Protein AF-A0A9N9IAC0-F1 (afdb_monomer_lite)

Sequence (164 aa):
HADNFKKQFDSQNFYVELQENMGIEFQGSIVVEPQENMGVEFQGSIVVKPQENMDVEFQRSIIVEPQESLESEFQGSVSVEFHDSADVEFHDSRDVEFHDSTDVEFHDSTDIEFYDSADVEFHNSTDVEFHDIMGVEFHDSTGVEFDDSTGVEFQDIMNIDPQE

Secondary structure (DSSP, 8-state):
------EEE-SS-EEEEE-SS--EEESSEEEEEESS--B--EESEEEE--SS--B--EES--EE--SEESSEEEES-SEEEESEEEEEEEEEEEEEEESSEEEEEEEEEEEEEEEEEEEEEEEEEEEEEEEEES-EEEES-EEEEEEEESSEEEES-S-EEE--

Foldseek 3Di:
DPDADEDEDDDAEDEDEDDPRYEYEYEHEYEYEYADEYEYEYDYEYEYEYAEAYAYEYDEEYEYEYAEYEDYEYEHYEDYEYAYYEHYEYENYEHYEYQDYENYEYDQYENYEYHHYEHYEYEHYEQYEYNDYEAYEYDNYENYEYPDYDHYYYHNYDDYDYDD

Radius of gyration: 16.89 Å; chains: 1; bounding box: 36×23×58 Å

Organism: NCBI:txid60492

pLDDT: mean 74.55, std 18.38, range [31.97, 97.56]

Structure (mmCIF, N/CA/C/O backbone):
data_AF-A0A9N9IAC0-F1
#
_entry.id   AF-A0A9N9IAC0-F1
#
loop_
_atom_site.group_PDB
_atom_site.id
_atom_site.type_symbol
_atom_site.label_atom_id
_atom_site.label_alt_id
_atom_site.label_comp_id
_atom_site.label_asym_id
_atom_site.label_entity_id
_atom_site.label_seq_id
_atom_site.pdbx_PDB_ins_code
_atom_site.Cartn_x
_atom_site.Cartn_y
_atom_site.Cartn_z
_atom_site.occupancy
_atom_site.B_iso_or_equiv
_atom_site.auth_seq_id
_atom_site.auth_comp_id
_atom_site.auth_asym_id
_atom_site.auth_atom_id
_atom_site.pdbx_PDB_model_num
ATOM 1 N N . HIS A 1 1 ? 1.891 8.374 34.125 1.00 31.97 1 HIS A N 1
ATOM 2 C CA . HIS A 1 1 ? 1.198 7.077 34.197 1.00 31.97 1 HIS A CA 1
ATOM 3 C C . HIS A 1 1 ? 0.189 7.100 33.076 1.00 31.97 1 HIS A C 1
ATOM 5 O O . HIS A 1 1 ? -0.791 7.815 33.213 1.00 31.97 1 HIS A O 1
ATOM 11 N N . ALA A 1 2 ? 0.502 6.465 31.948 1.00 34.91 2 ALA A N 1
ATOM 12 C CA . ALA A 1 2 ? -0.498 6.184 30.931 1.00 34.91 2 ALA A CA 1
ATOM 13 C C . ALA A 1 2 ? -1.148 4.865 31.355 1.00 34.91 2 ALA A C 1
ATOM 15 O O . ALA A 1 2 ? -0.477 3.832 31.411 1.00 34.91 2 ALA A O 1
ATOM 16 N N . ASP A 1 3 ? -2.391 4.942 31.815 1.00 37.09 3 ASP A N 1
ATOM 17 C CA . ASP A 1 3 ? -3.191 3.765 32.118 1.00 37.09 3 ASP A CA 1
ATOM 18 C C . ASP A 1 3 ? -3.687 3.214 30.775 1.00 37.09 3 ASP A C 1
ATOM 20 O O . ASP A 1 3 ? -4.623 3.756 30.198 1.00 37.09 3 ASP A O 1
ATOM 24 N N . ASN A 1 4 ? -3.042 2.163 30.257 1.00 38.84 4 ASN A N 1
ATOM 25 C CA . ASN A 1 4 ? -3.513 1.455 29.063 1.00 38.84 4 ASN A CA 1
ATOM 26 C C . ASN A 1 4 ? -4.856 0.782 29.387 1.00 38.84 4 ASN A C 1
ATOM 28 O O . ASN A 1 4 ? -4.907 -0.302 29.980 1.00 38.84 4 ASN A O 1
ATOM 32 N N . PHE A 1 5 ? -5.959 1.439 29.030 1.00 45.31 5 PHE A N 1
ATOM 33 C CA . PHE A 1 5 ? -7.304 0.894 29.171 1.00 45.31 5 PHE A CA 1
ATOM 34 C C . PHE A 1 5 ? -7.546 -0.163 28.091 1.00 45.31 5 PHE A C 1
ATOM 36 O O . PHE A 1 5 ? -7.953 0.153 26.980 1.00 45.31 5 PHE A O 1
ATOM 43 N N . LYS A 1 6 ? -7.336 -1.437 28.437 1.00 46.12 6 LYS A N 1
ATOM 44 C CA . LYS A 1 6 ? -7.737 -2.570 27.595 1.00 46.12 6 LYS A CA 1
ATOM 45 C C . LYS A 1 6 ? -9.209 -2.898 27.847 1.00 46.12 6 LYS A C 1
ATOM 47 O O . LYS A 1 6 ? -9.588 -3.237 28.972 1.00 46.12 6 LYS A O 1
ATOM 52 N N . LYS A 1 7 ? -10.055 -2.775 26.823 1.00 51.75 7 LYS A N 1
ATOM 53 C CA . LYS A 1 7 ? -11.509 -2.983 26.930 1.00 51.75 7 LYS A CA 1
ATOM 54 C C . LYS A 1 7 ? -11.936 -4.095 25.967 1.00 51.75 7 LYS A C 1
ATOM 56 O O . LYS A 1 7 ? -11.790 -3.950 24.762 1.00 51.75 7 LYS A O 1
ATOM 61 N N . GLN A 1 8 ? -12.428 -5.204 26.523 1.00 48.56 8 GLN A N 1
ATOM 62 C CA . GLN A 1 8 ? -12.869 -6.388 25.779 1.00 48.56 8 GLN A CA 1
ATOM 63 C C . GLN A 1 8 ? -14.386 -6.330 25.557 1.00 48.56 8 GLN A C 1
ATOM 65 O O . GLN A 1 8 ? -15.138 -6.088 26.507 1.00 48.56 8 GLN A O 1
ATOM 70 N N . PHE A 1 9 ? -14.838 -6.553 24.322 1.00 55.41 9 PHE A N 1
ATOM 71 C CA . PHE A 1 9 ? -16.255 -6.494 23.952 1.00 55.41 9 PHE A CA 1
ATOM 72 C C . PHE A 1 9 ? -16.716 -7.796 23.272 1.00 55.41 9 PHE A C 1
ATOM 74 O O . PHE A 1 9 ? -16.067 -8.280 22.356 1.00 55.41 9 PHE A O 1
ATOM 81 N N . ASP A 1 10 ? -17.873 -8.325 23.689 1.00 50.25 10 ASP A N 1
ATOM 82 C CA . ASP A 1 10 ? -18.501 -9.540 23.138 1.00 50.25 10 ASP A CA 1
ATOM 83 C C . ASP A 1 10 ? -19.862 -9.183 22.491 1.00 50.25 10 ASP A C 1
ATOM 85 O O . ASP A 1 10 ? -20.917 -9.393 23.096 1.00 50.25 10 ASP A O 1
ATOM 89 N N . SER A 1 11 ? -19.918 -8.561 21.303 1.00 49.88 11 SER A N 1
ATOM 90 C CA . SER A 1 11 ? -21.183 -8.399 20.533 1.00 49.88 11 SER A CA 1
ATOM 91 C C . SER A 1 11 ? -20.958 -8.061 19.059 1.00 49.88 11 SER A C 1
ATOM 93 O O . SER A 1 11 ? -19.942 -7.500 18.700 1.00 49.88 11 SER A O 1
ATOM 95 N N . GLN A 1 12 ? -21.957 -8.345 18.219 1.00 52.38 12 GLN A N 1
ATOM 96 C CA . GLN A 1 12 ? -21.856 -8.423 16.755 1.00 52.38 12 GLN A CA 1
ATOM 97 C C . GLN A 1 12 ? -21.706 -7.108 15.966 1.00 52.38 12 GLN A C 1
ATOM 99 O O . GLN A 1 12 ? -21.535 -7.224 14.767 1.00 52.38 12 GLN A O 1
ATOM 104 N N . ASN A 1 13 ? -21.777 -5.914 16.564 1.00 51.34 13 ASN A N 1
ATOM 105 C CA . ASN A 1 13 ? -21.426 -4.633 15.922 1.00 51.34 13 ASN A CA 1
ATOM 106 C C . ASN A 1 13 ? -21.274 -3.559 17.009 1.00 51.34 13 ASN A C 1
ATOM 108 O O . ASN A 1 13 ? -22.242 -3.282 17.724 1.00 51.34 13 ASN A O 1
ATOM 112 N N . PHE A 1 14 ? -20.089 -2.964 17.139 1.00 59.47 14 PHE A N 1
ATOM 113 C CA . PHE A 1 14 ? -19.816 -1.866 18.070 1.00 59.47 14 PHE A CA 1
ATOM 114 C C . PHE A 1 14 ? -19.344 -0.617 17.321 1.00 59.47 14 PHE A C 1
ATOM 116 O O . PHE A 1 14 ? -18.621 -0.712 16.334 1.00 59.47 14 PHE A O 1
ATOM 123 N N . TYR A 1 15 ? -19.755 0.542 17.830 1.00 54.28 15 TYR A N 1
ATOM 124 C CA . TYR A 1 15 ? -19.159 1.836 17.518 1.00 54.28 15 TYR A CA 1
ATOM 125 C C . TYR A 1 15 ? -18.422 2.285 18.772 1.00 54.28 15 TYR A C 1
ATOM 127 O O . TYR A 1 15 ? -19.023 2.313 19.854 1.00 54.28 15 TYR A O 1
ATOM 135 N N . VAL A 1 16 ? -17.133 2.582 18.649 1.00 60.56 16 VAL A N 1
ATOM 136 C CA . VAL A 1 16 ? -16.329 3.052 19.777 1.00 60.56 16 VAL A CA 1
ATOM 137 C C . VAL A 1 16 ? -15.587 4.312 19.356 1.00 60.56 16 VAL A C 1
ATOM 139 O O . VAL A 1 16 ? -14.673 4.256 18.542 1.00 60.56 16 VAL A O 1
ATOM 142 N N . GLU A 1 17 ? -15.990 5.441 19.936 1.00 54.59 17 GLU A N 1
ATOM 143 C CA . GLU A 1 17 ? -15.181 6.657 19.949 1.00 54.59 17 GLU A CA 1
ATOM 144 C C . GLU A 1 17 ? -14.117 6.499 21.034 1.00 54.59 17 GLU A C 1
ATOM 146 O O . GLU A 1 17 ? -14.426 6.214 22.200 1.00 54.59 17 GLU A O 1
ATOM 151 N N . LEU A 1 18 ? -12.858 6.648 20.642 1.00 55.38 18 LEU A N 1
ATOM 152 C CA . LEU A 1 18 ? -11.715 6.480 21.523 1.00 55.38 18 LEU A CA 1
ATOM 153 C C . LEU A 1 18 ? -10.967 7.806 21.649 1.00 55.38 18 LEU A C 1
ATOM 155 O O . LEU A 1 18 ? -10.765 8.510 20.663 1.00 55.38 18 LEU A O 1
ATOM 159 N N . GLN A 1 19 ? -10.554 8.126 22.873 1.00 51.41 19 GLN A N 1
ATOM 160 C CA . GLN A 1 19 ? -9.717 9.280 23.189 1.00 51.41 19 GLN A CA 1
ATOM 161 C C . GLN A 1 19 ? -8.464 8.781 23.912 1.00 51.41 19 GLN A C 1
ATOM 163 O O . GLN A 1 19 ? -8.609 8.096 24.923 1.00 51.41 19 GLN A O 1
ATOM 168 N N . GLU A 1 20 ? -7.292 9.131 23.371 1.00 51.53 20 GLU A N 1
ATOM 169 C CA . GLU A 1 20 ? -5.928 8.896 23.880 1.00 51.53 20 GLU A CA 1
ATOM 170 C C . GLU A 1 20 ? -5.553 7.438 24.257 1.00 51.53 20 GLU A C 1
ATOM 172 O O . GLU A 1 20 ? -6.102 6.849 25.187 1.00 51.53 20 GLU A O 1
ATOM 177 N N . ASN A 1 21 ? -4.508 6.888 23.616 1.00 49.56 21 ASN A N 1
ATOM 178 C CA . ASN A 1 21 ? -3.736 5.709 24.066 1.00 49.56 21 ASN A CA 1
ATOM 179 C C . ASN A 1 21 ? -4.568 4.480 24.515 1.00 49.56 21 ASN A C 1
ATOM 181 O O . ASN A 1 21 ? -4.318 3.897 25.577 1.00 49.56 21 ASN A O 1
ATOM 185 N N . MET A 1 22 ? -5.567 4.066 23.728 1.00 49.31 22 MET A N 1
ATOM 186 C CA . MET A 1 22 ? -6.390 2.888 24.036 1.00 49.31 22 MET A CA 1
ATOM 187 C C . MET A 1 22 ? -6.148 1.742 23.057 1.00 49.31 22 MET A C 1
ATOM 189 O O . MET A 1 22 ? -6.447 1.862 21.880 1.00 49.31 22 MET A O 1
ATOM 193 N N . GLY A 1 23 ? -5.705 0.596 23.578 1.00 53.34 23 GLY A N 1
ATOM 194 C CA . GLY A 1 23 ? -5.728 -0.667 22.843 1.00 53.34 23 GLY A CA 1
ATOM 195 C C . GLY A 1 23 ? -7.097 -1.333 22.969 1.00 53.34 23 GLY A C 1
ATOM 196 O O . GLY A 1 23 ? -7.539 -1.666 24.077 1.00 53.34 23 GLY A O 1
ATOM 197 N N . ILE A 1 24 ? -7.778 -1.540 21.846 1.00 58.62 24 ILE A N 1
ATOM 198 C CA . ILE A 1 24 ? -8.962 -2.404 21.781 1.00 58.62 24 ILE A CA 1
ATOM 199 C C . ILE A 1 24 ? -8.501 -3.829 21.491 1.00 58.62 24 ILE A C 1
ATOM 201 O O . ILE A 1 24 ? -7.603 -4.016 20.694 1.00 58.62 24 ILE A O 1
ATOM 205 N N . GLU A 1 25 ? -9.141 -4.823 22.112 1.00 55.78 25 GLU A N 1
ATOM 206 C CA . GLU A 1 25 ? -9.141 -6.201 21.612 1.00 55.78 25 GLU A CA 1
ATOM 207 C C . GLU A 1 25 ? -10.603 -6.616 21.445 1.00 55.78 25 GLU A C 1
ATOM 209 O O . GLU A 1 25 ? -11.405 -6.540 22.385 1.00 55.78 25 GLU A O 1
ATOM 214 N N . PHE A 1 26 ? -10.972 -7.022 20.236 1.00 57.03 26 PHE A N 1
ATOM 215 C CA . PHE A 1 26 ? -12.347 -7.358 19.897 1.00 57.03 26 PHE A CA 1
ATOM 216 C C . PHE A 1 26 ? -12.390 -8.617 19.021 1.00 57.03 26 PHE A C 1
ATOM 218 O O . PHE A 1 26 ? -11.431 -8.934 18.322 1.00 57.03 26 PHE A O 1
ATOM 225 N N . GLN A 1 27 ? -13.508 -9.346 19.064 1.00 54.09 27 GLN A N 1
ATOM 226 C CA . GLN A 1 27 ? -13.795 -10.474 18.176 1.00 54.09 27 GLN A CA 1
ATOM 227 C C . GLN A 1 27 ? -15.170 -10.254 17.535 1.00 54.09 27 GLN A C 1
ATOM 229 O O . GLN A 1 27 ? -16.198 -10.384 18.203 1.00 54.09 27 GLN A O 1
ATOM 234 N N . GLY A 1 28 ? -15.215 -9.916 16.244 1.00 58.06 28 GLY A N 1
ATOM 235 C CA . GLY A 1 28 ? -16.480 -9.677 15.537 1.00 58.06 28 GLY A CA 1
ATOM 236 C C . GLY A 1 28 ? -16.361 -8.702 14.370 1.00 58.06 28 GLY A C 1
ATOM 237 O O . GLY A 1 28 ? -15.393 -8.769 13.621 1.00 58.06 28 GLY A O 1
ATOM 238 N N . SER A 1 29 ? -17.354 -7.819 14.221 1.00 58.94 29 SER A N 1
ATOM 239 C CA . SER A 1 29 ? -17.276 -6.648 13.342 1.00 58.94 29 SER A CA 1
ATOM 240 C C . SER A 1 29 ? -17.411 -5.341 14.126 1.00 58.94 29 SER A C 1
ATOM 242 O O . SER A 1 29 ? -18.279 -5.237 14.993 1.00 58.94 29 SER A O 1
ATOM 244 N N . ILE A 1 30 ? -16.507 -4.384 13.914 1.00 62.75 30 ILE A N 1
ATOM 245 C CA . ILE A 1 30 ? -16.467 -3.099 14.638 1.00 62.75 30 ILE A CA 1
ATOM 246 C C . ILE A 1 30 ? -16.125 -1.966 13.670 1.00 62.75 30 ILE A C 1
ATOM 248 O O . ILE A 1 30 ? -15.405 -2.184 12.697 1.00 62.75 30 ILE A O 1
ATOM 252 N N . VAL A 1 31 ? -16.662 -0.775 13.937 1.00 64.25 31 VAL A N 1
ATOM 253 C CA . VAL A 1 31 ? -16.226 0.476 13.306 1.00 64.25 31 VAL A CA 1
ATOM 254 C C . VAL A 1 31 ? -15.561 1.328 14.381 1.00 64.25 31 VAL A C 1
ATOM 256 O O . VAL A 1 31 ? -16.156 1.553 15.443 1.00 64.25 31 VAL A O 1
ATOM 259 N N . VAL A 1 32 ? -14.330 1.767 14.125 1.00 66.38 32 VAL A N 1
ATOM 260 C CA . VAL A 1 32 ? -13.542 2.572 15.065 1.00 66.38 32 VAL A CA 1
ATOM 261 C C . VAL A 1 32 ? -13.099 3.861 14.379 1.00 66.38 32 VAL A C 1
ATOM 263 O O . VAL A 1 32 ? -12.529 3.825 13.291 1.00 66.38 32 VAL A O 1
ATOM 266 N N . GLU A 1 33 ? -13.358 4.992 15.035 1.00 65.31 33 GLU A N 1
ATOM 267 C CA . GLU A 1 33 ? -12.997 6.343 14.573 1.00 65.31 33 GLU A CA 1
ATOM 268 C C . GLU A 1 33 ? -12.140 7.030 15.651 1.00 65.31 33 GLU A C 1
ATOM 270 O O . GLU A 1 33 ? -12.637 7.829 16.455 1.00 65.31 33 GLU A O 1
ATOM 275 N N . PRO A 1 34 ? -10.861 6.653 15.769 1.00 60.28 34 PRO A N 1
ATOM 276 C CA . PRO A 1 34 ? -9.976 7.230 16.765 1.00 60.28 34 PRO A CA 1
ATOM 277 C C . PRO A 1 34 ? -9.546 8.640 16.352 1.00 60.28 34 PRO A C 1
ATOM 279 O O . PRO A 1 34 ? -9.353 8.936 15.174 1.00 60.28 34 PRO A O 1
ATOM 282 N N . GLN A 1 35 ? -9.434 9.515 17.351 1.00 53.16 35 GLN A N 1
ATOM 283 C CA . GLN A 1 35 ? -9.162 10.942 17.150 1.00 53.16 35 GLN A CA 1
ATOM 284 C C . GLN A 1 35 ? -7.670 11.310 17.258 1.00 53.16 35 GLN A C 1
ATOM 286 O O . GLN A 1 35 ? -7.316 12.408 16.864 1.00 53.16 35 GLN A O 1
ATOM 291 N N . GLU A 1 36 ? -6.821 10.432 17.805 1.00 55.03 36 GLU A N 1
ATOM 292 C CA . GLU A 1 36 ? -5.372 10.641 17.992 1.00 55.03 36 GLU A CA 1
ATOM 293 C C . GLU A 1 36 ? -4.629 9.290 17.937 1.00 55.03 36 GLU A C 1
ATOM 295 O O . GLU A 1 36 ? -5.280 8.237 17.987 1.00 55.03 36 GLU A O 1
ATOM 300 N N . ASN A 1 37 ? -3.286 9.334 17.917 1.00 50.88 37 ASN A N 1
ATOM 301 C CA . ASN A 1 37 ? -2.371 8.187 17.871 1.00 50.88 37 ASN A CA 1
ATOM 302 C C . ASN A 1 37 ? -2.833 6.989 18.705 1.00 50.88 37 ASN A C 1
ATOM 304 O O . ASN A 1 37 ? -2.957 7.056 19.936 1.00 50.88 37 ASN A O 1
ATOM 308 N N . MET A 1 38 ? -3.057 5.865 18.027 1.00 54.50 38 MET A N 1
ATOM 309 C CA . MET A 1 38 ? -3.580 4.658 18.646 1.00 54.50 38 MET A CA 1
ATOM 310 C C . MET A 1 38 ? -2.929 3.408 18.083 1.00 54.50 38 MET A C 1
ATOM 312 O O . MET A 1 38 ? -2.852 3.254 16.879 1.00 54.50 38 MET A O 1
ATOM 316 N N . GLY A 1 39 ? -2.547 2.486 18.962 1.00 54.38 39 GLY A N 1
ATOM 317 C CA . GLY A 1 39 ? -2.315 1.099 18.576 1.00 54.38 39 GLY A CA 1
ATOM 318 C C . GLY A 1 39 ? -3.635 0.339 18.619 1.00 54.38 39 GLY A C 1
ATOM 319 O O . GLY A 1 39 ? -4.223 0.219 19.700 1.00 54.38 39 GLY A O 1
ATOM 320 N N . VAL A 1 40 ? -4.120 -0.167 17.487 1.00 56.59 40 VAL A N 1
ATOM 321 C CA . VAL A 1 40 ? -5.321 -1.017 17.455 1.00 56.59 40 VAL A CA 1
ATOM 322 C C . VAL A 1 40 ? -4.897 -2.434 17.089 1.00 56.59 40 VAL A C 1
ATOM 324 O O . VAL A 1 40 ? -4.390 -2.638 16.002 1.00 56.59 40 VAL A O 1
ATOM 327 N N . GLU A 1 41 ? -5.138 -3.408 17.975 1.00 55.44 41 GLU A N 1
ATOM 328 C CA . GLU A 1 41 ? -4.877 -4.830 17.706 1.00 55.44 41 GLU A CA 1
ATOM 329 C C . GLU A 1 41 ? -6.202 -5.588 17.603 1.00 55.44 41 GLU A C 1
ATOM 331 O O . GLU A 1 41 ? -7.049 -5.536 18.499 1.00 55.44 41 GLU A O 1
ATOM 336 N N . PHE A 1 42 ? -6.431 -6.316 16.512 1.00 56.09 42 PHE A N 1
ATOM 337 C CA . PHE A 1 42 ? -7.742 -6.921 16.294 1.00 56.09 42 PHE A CA 1
ATOM 338 C C . PHE A 1 42 ? -7.718 -8.249 15.531 1.00 56.09 42 PHE A C 1
ATOM 340 O O . PHE A 1 42 ? -6.920 -8.460 14.622 1.00 56.09 42 PHE A O 1
ATOM 347 N N . GLN A 1 43 ? -8.657 -9.137 15.894 1.00 50.78 43 GLN A N 1
ATOM 348 C CA . GLN A 1 43 ? -8.882 -10.435 15.255 1.00 50.78 43 GLN A CA 1
ATOM 349 C C . GLN A 1 43 ? -10.328 -10.536 14.733 1.00 50.78 43 GLN A C 1
ATOM 351 O O . GLN A 1 43 ? -11.246 -10.924 15.464 1.00 50.78 43 GLN A O 1
ATOM 356 N N . GLY A 1 44 ? -10.553 -10.240 13.449 1.00 55.28 44 GLY A N 1
ATOM 357 C CA . GLY A 1 44 ? -11.887 -10.298 12.830 1.00 55.28 44 GLY A CA 1
ATOM 358 C C . GLY A 1 44 ? -12.007 -9.423 11.583 1.00 55.28 44 GLY A C 1
ATOM 359 O O . GLY A 1 44 ? -11.024 -9.261 10.873 1.00 55.28 44 GLY A O 1
ATOM 360 N N . SER A 1 45 ? -13.188 -8.836 11.343 1.00 58.56 45 SER A N 1
ATOM 361 C CA . SER A 1 45 ? -13.359 -7.795 10.313 1.00 58.56 45 SER A CA 1
ATOM 362 C C . SER A 1 45 ? -13.616 -6.419 10.918 1.00 58.56 45 SER A C 1
ATOM 364 O O . SER A 1 45 ? -14.564 -6.271 11.676 1.00 58.56 45 SER A O 1
ATOM 366 N N . ILE A 1 46 ? -12.798 -5.412 10.621 1.00 63.22 46 ILE A N 1
ATOM 367 C CA . I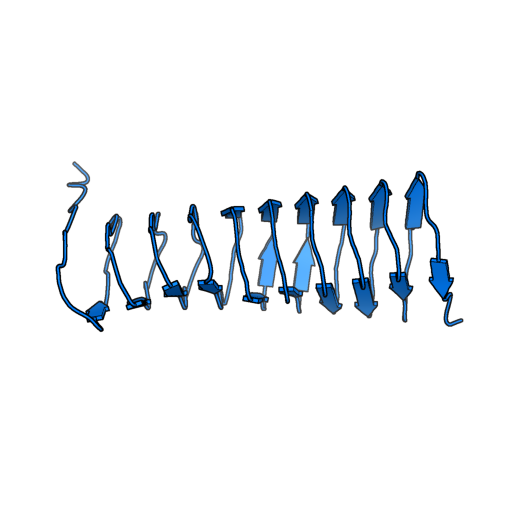LE A 1 46 ? -12.929 -4.054 11.182 1.00 63.22 46 ILE A CA 1
ATOM 368 C C . ILE A 1 46 ? -12.947 -3.015 10.057 1.00 63.22 46 ILE A C 1
ATOM 370 O O . ILE A 1 46 ? -12.373 -3.245 8.995 1.00 63.22 46 ILE A O 1
ATOM 374 N N . VAL A 1 47 ? -13.656 -1.908 10.292 1.00 64.69 47 VAL A N 1
ATOM 375 C CA . VAL A 1 47 ? -13.477 -0.655 9.548 1.00 64.69 47 VAL A CA 1
ATOM 376 C C . VAL A 1 47 ? -12.816 0.349 10.485 1.00 64.69 47 VAL A C 1
ATOM 378 O O . VAL A 1 47 ? -13.375 0.639 11.549 1.00 64.69 47 VAL A O 1
ATOM 381 N N . VAL A 1 48 ? -11.648 0.869 10.121 1.00 68.62 48 VAL A N 1
ATOM 382 C CA . VAL A 1 48 ? -10.932 1.881 10.916 1.00 68.62 48 VAL A CA 1
ATOM 383 C C . VAL A 1 48 ? -10.809 3.156 10.105 1.00 68.62 48 VAL A C 1
ATOM 385 O O . VAL A 1 48 ? -10.354 3.103 8.969 1.00 68.62 48 VAL A O 1
ATOM 388 N N . LYS A 1 49 ? -11.196 4.293 10.690 1.00 67.25 49 LYS A N 1
ATOM 389 C CA . LYS A 1 49 ? -11.047 5.619 10.068 1.00 67.25 49 LYS A CA 1
ATOM 390 C C . LYS A 1 49 ? -10.276 6.563 10.994 1.00 67.25 49 LYS A C 1
ATOM 392 O O . LYS A 1 49 ? -10.898 7.353 11.713 1.00 67.25 49 LYS A O 1
ATOM 397 N N . PRO A 1 50 ? -8.943 6.424 11.075 1.00 63.03 50 PRO A N 1
ATOM 398 C CA . PRO A 1 50 ? -8.095 7.338 11.834 1.00 63.03 50 PRO A CA 1
ATOM 399 C C . PRO A 1 50 ? -8.231 8.775 11.326 1.00 63.03 50 PRO A C 1
ATOM 401 O O . PRO A 1 50 ? -8.293 9.000 10.120 1.00 63.03 50 PRO A O 1
ATOM 404 N N . GLN A 1 51 ? -8.255 9.748 12.240 1.00 58.78 51 GLN A N 1
ATOM 405 C CA . GLN A 1 51 ? -8.104 11.163 11.874 1.00 58.78 51 GLN A CA 1
ATOM 406 C C . GLN A 1 51 ? -6.632 11.615 11.817 1.00 58.78 51 GLN A C 1
ATOM 408 O O . GLN A 1 51 ? -6.346 12.583 11.129 1.00 58.78 51 GLN A O 1
ATOM 413 N N . GLU A 1 52 ? -5.723 10.931 12.522 1.00 61.16 52 GLU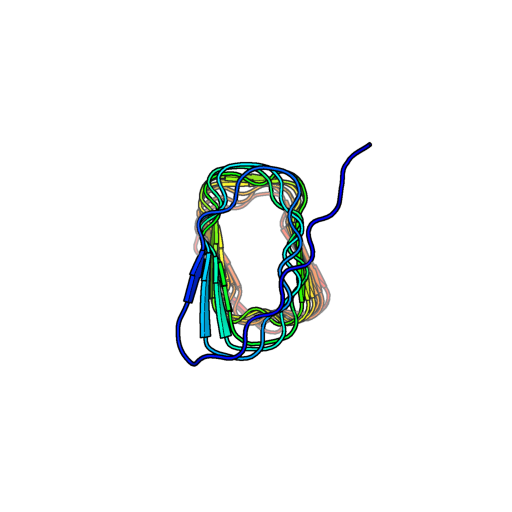 A N 1
ATOM 414 C CA . GLU A 1 52 ? -4.280 11.224 12.587 1.00 61.16 52 GLU A CA 1
ATOM 415 C C . G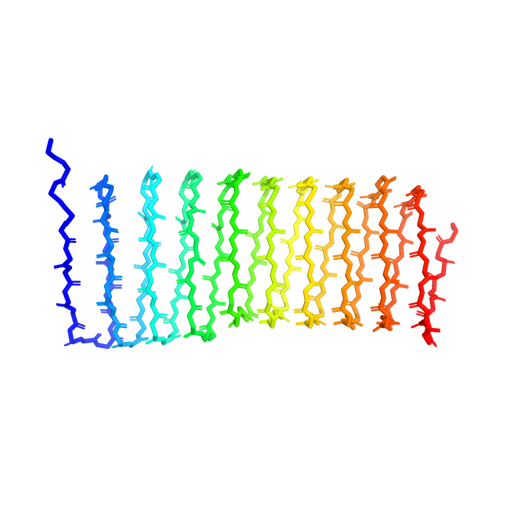LU A 1 52 ? -3.470 9.907 12.671 1.00 61.16 52 GLU A C 1
ATOM 417 O O . GLU A 1 52 ? -4.068 8.827 12.757 1.00 61.16 52 GLU A O 1
ATOM 422 N N . ASN A 1 53 ? -2.132 10.022 12.682 1.00 54.31 53 ASN A N 1
ATOM 423 C CA . ASN A 1 53 ? -1.139 8.935 12.670 1.00 54.31 53 ASN A CA 1
ATOM 424 C C . ASN A 1 53 ? -1.525 7.721 13.524 1.00 54.31 53 ASN A C 1
ATOM 426 O O . ASN A 1 53 ? -1.926 7.866 14.678 1.00 54.31 53 ASN A O 1
ATOM 430 N N . MET A 1 54 ? -1.343 6.506 13.007 1.00 57.09 54 MET A N 1
ATOM 431 C C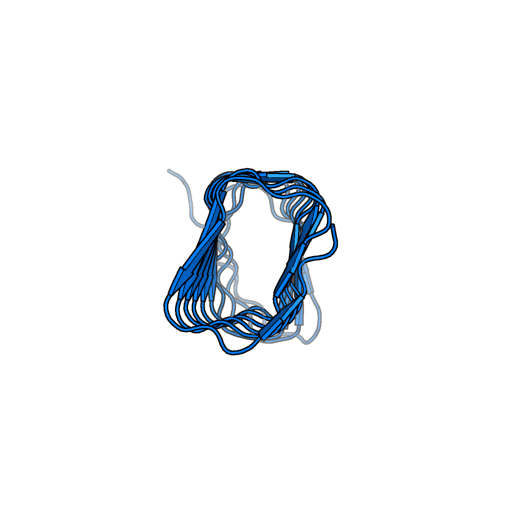A . MET A 1 54 ? -1.730 5.285 13.711 1.00 57.09 54 MET A CA 1
ATOM 432 C C . MET A 1 54 ? -0.700 4.173 13.516 1.00 57.09 54 MET A C 1
ATOM 434 O O . MET A 1 54 ? -0.277 3.938 12.397 1.00 57.09 54 MET A O 1
ATOM 438 N N . ASP A 1 55 ? -0.377 3.446 14.589 1.00 53.19 55 ASP A N 1
ATOM 439 C CA . ASP A 1 55 ? 0.331 2.165 14.498 1.00 53.19 55 ASP A CA 1
ATOM 440 C C . ASP A 1 55 ? -0.725 1.052 14.402 1.00 53.19 55 ASP A C 1
ATOM 442 O O . ASP A 1 55 ? -1.538 0.873 15.318 1.00 53.19 55 ASP A O 1
ATOM 446 N N . VAL A 1 56 ? -0.766 0.317 13.291 1.00 55.16 56 VAL A N 1
ATOM 447 C CA . VAL A 1 56 ? -1.963 -0.450 12.901 1.00 55.16 56 VAL A CA 1
ATOM 448 C C . VAL A 1 56 ? -1.721 -1.956 12.755 1.00 55.16 56 VAL A C 1
ATOM 450 O O . VAL A 1 56 ? -1.877 -2.519 11.681 1.00 55.16 56 VAL A O 1
ATOM 453 N N . GLU A 1 57 ? -1.421 -2.668 13.842 1.00 55.38 57 GLU A N 1
ATOM 454 C CA . GLU A 1 57 ? -1.189 -4.118 13.748 1.00 55.38 57 GLU A CA 1
ATOM 455 C C . GLU A 1 57 ? -2.500 -4.932 13.780 1.00 55.38 57 GLU A C 1
ATOM 457 O O . GLU A 1 57 ? -3.183 -5.034 14.802 1.00 55.38 57 GLU A O 1
ATOM 462 N N . PHE A 1 58 ? -2.845 -5.601 12.680 1.00 59.41 58 PHE A N 1
ATOM 463 C CA . PHE A 1 58 ? -4.056 -6.420 12.599 1.00 59.41 58 PHE A CA 1
ATOM 464 C C . PHE A 1 58 ? -3.815 -7.856 12.157 1.00 59.41 58 PHE A C 1
ATOM 466 O O . PHE A 1 58 ? -2.776 -8.197 11.623 1.00 59.41 58 PHE A O 1
ATOM 473 N N . GLN A 1 59 ? -4.797 -8.734 12.380 1.00 47.72 59 GLN A N 1
ATOM 474 C CA . GLN A 1 59 ? -4.787 -10.084 11.821 1.00 47.72 59 GLN A CA 1
ATOM 475 C C . GLN A 1 59 ? -6.163 -10.397 11.208 1.00 47.72 59 GLN A C 1
ATOM 477 O O . GLN A 1 59 ? -7.074 -10.796 11.950 1.00 47.72 59 GLN A O 1
ATOM 482 N N . ARG A 1 60 ? -6.276 -10.283 9.862 1.00 58.81 60 ARG A N 1
ATOM 483 C CA . ARG A 1 60 ? -7.387 -10.663 8.926 1.00 58.81 60 ARG A CA 1
ATOM 484 C C . ARG A 1 60 ? -8.082 -9.486 8.205 1.00 58.81 60 ARG A C 1
ATOM 486 O O . ARG A 1 60 ? -7.651 -8.356 8.306 1.00 58.81 60 ARG A O 1
ATOM 493 N N . SER A 1 61 ? -9.152 -9.800 7.452 1.00 53.84 61 SER A N 1
ATOM 494 C CA . SER A 1 61 ? -9.872 -8.957 6.485 1.00 53.84 61 SER A CA 1
ATOM 495 C C . SER A 1 61 ? -10.428 -7.653 7.045 1.00 53.84 61 SER A C 1
ATOM 497 O O . SER A 1 61 ? -11.387 -7.677 7.818 1.00 53.84 61 SER A O 1
ATOM 499 N N . ILE A 1 62 ? -9.881 -6.527 6.598 1.00 65.56 62 ILE A N 1
ATOM 500 C CA . ILE A 1 62 ? -10.126 -5.193 7.156 1.00 65.56 62 ILE A CA 1
ATOM 501 C C . ILE A 1 62 ? -10.298 -4.161 6.046 1.00 65.56 62 ILE A C 1
ATOM 503 O O . ILE A 1 62 ? -9.729 -4.340 4.972 1.00 65.56 62 ILE A O 1
ATOM 507 N N . ILE A 1 63 ? -11.073 -3.113 6.350 1.00 64.56 63 ILE A N 1
ATOM 508 C CA . ILE A 1 63 ? -11.091 -1.841 5.622 1.00 64.56 63 ILE A CA 1
ATOM 509 C C . ILE A 1 63 ? -10.424 -0.777 6.508 1.00 64.56 63 ILE A C 1
ATOM 511 O O . ILE A 1 63 ? -10.882 -0.558 7.634 1.00 64.56 63 ILE A O 1
ATOM 515 N N . VAL A 1 64 ? -9.360 -0.123 6.046 1.00 70.56 64 VAL A N 1
ATOM 516 C CA . VAL A 1 64 ? -8.729 1.005 6.765 1.00 70.56 64 VAL A CA 1
ATOM 517 C C . VAL A 1 64 ? -8.732 2.232 5.857 1.00 70.56 64 VAL A C 1
ATOM 519 O O . VAL A 1 64 ? -8.386 2.124 4.692 1.00 70.56 64 VAL A O 1
ATOM 522 N N . GLU A 1 65 ? -9.148 3.380 6.385 1.00 70.88 65 GLU A N 1
ATOM 523 C CA . GLU A 1 65 ? -9.173 4.660 5.659 1.00 70.88 65 GLU A CA 1
ATOM 524 C C . GLU A 1 65 ? -8.522 5.773 6.514 1.00 70.88 65 GLU A C 1
ATOM 526 O O . GLU A 1 65 ? -9.232 6.602 7.103 1.00 70.88 65 GLU A O 1
ATOM 531 N N . PRO A 1 66 ? -7.192 5.759 6.709 1.00 68.38 66 PRO A N 1
ATOM 532 C CA . PRO A 1 66 ? -6.466 6.855 7.353 1.00 68.38 66 PRO A CA 1
ATOM 533 C C . PRO A 1 66 ? -6.500 8.129 6.511 1.00 68.38 66 PRO A C 1
ATOM 535 O O . PRO A 1 66 ? -6.388 8.101 5.290 1.00 68.38 66 PRO A O 1
ATOM 538 N N . GLN A 1 67 ? -6.645 9.268 7.189 1.00 68.25 67 GLN A N 1
ATOM 539 C CA . GLN A 1 67 ? -6.469 10.572 6.546 1.00 68.25 67 GLN A CA 1
ATOM 540 C C . GLN A 1 67 ? -4.988 10.958 6.459 1.00 68.25 67 GLN A C 1
ATOM 542 O O . GLN A 1 67 ? -4.555 11.386 5.401 1.00 68.25 67 GLN A O 1
ATOM 547 N N . GLU A 1 68 ? -4.226 10.756 7.540 1.00 68.38 68 GLU A N 1
ATOM 548 C CA . GLU A 1 68 ? -2.776 10.982 7.598 1.00 68.38 68 GLU A CA 1
ATOM 549 C C . GLU A 1 68 ? -2.101 9.822 8.356 1.00 68.38 68 GLU A C 1
ATOM 551 O O . GLU A 1 68 ? -2.581 9.419 9.426 1.00 68.38 68 GLU A O 1
ATOM 556 N N . SER A 1 69 ? -0.988 9.299 7.835 1.00 69.12 69 SER A N 1
ATOM 557 C CA . SER A 1 69 ? -0.110 8.346 8.532 1.00 69.12 69 SER A CA 1
ATOM 558 C C . SER A 1 69 ? 1.368 8.679 8.330 1.00 69.12 69 SER A C 1
ATOM 560 O O . SER A 1 69 ? 1.761 9.121 7.257 1.00 69.12 69 SER A O 1
ATOM 562 N N . LEU A 1 70 ? 2.197 8.455 9.354 1.00 64.31 70 LEU A N 1
ATOM 563 C CA . LEU A 1 70 ? 3.641 8.711 9.273 1.00 64.31 70 LEU A CA 1
ATOM 564 C C . LEU A 1 70 ? 4.499 7.456 9.434 1.00 64.31 70 LEU A C 1
ATOM 566 O O . LEU A 1 70 ? 5.624 7.482 8.979 1.00 64.31 70 LEU A O 1
ATOM 570 N N . GLU A 1 71 ? 4.000 6.426 10.122 1.00 77.38 71 GLU A N 1
ATOM 571 C CA . GLU A 1 71 ? 4.628 5.105 10.249 1.00 77.38 71 GLU A CA 1
ATOM 572 C C . GLU A 1 71 ? 3.487 4.098 10.472 1.00 77.38 71 GLU A C 1
ATOM 574 O O . GLU A 1 71 ? 2.635 4.316 11.342 1.00 77.38 71 GLU A O 1
ATOM 579 N N . SER A 1 72 ? 3.381 3.037 9.671 1.00 75.19 72 SER A N 1
ATOM 580 C CA . SER A 1 72 ? 2.316 2.032 9.832 1.00 75.19 72 SER A CA 1
ATOM 581 C C . SER A 1 72 ? 2.713 0.676 9.253 1.00 75.19 72 SER A C 1
ATOM 583 O O . SER A 1 72 ? 3.267 0.609 8.168 1.00 75.19 72 SER A O 1
ATOM 585 N N . GLU A 1 73 ? 2.355 -0.412 9.935 1.00 79.19 73 GLU A N 1
ATOM 586 C CA . GLU A 1 73 ? 2.571 -1.782 9.453 1.00 79.19 73 GLU A CA 1
ATOM 587 C C . GLU A 1 73 ? 1.240 -2.538 9.436 1.00 79.19 73 GLU A C 1
ATOM 589 O O . GLU A 1 73 ? 0.556 -2.591 10.457 1.00 79.19 73 GLU A O 1
ATOM 594 N N . PHE A 1 74 ? 0.880 -3.152 8.309 1.00 77.88 74 PHE A N 1
ATOM 595 C CA . PHE A 1 74 ? -0.368 -3.897 8.140 1.00 77.88 74 PHE A CA 1
ATOM 596 C C . PHE A 1 74 ? -0.108 -5.367 7.822 1.00 77.88 74 PHE A C 1
ATOM 598 O O . PHE A 1 74 ? 0.650 -5.703 6.919 1.00 77.88 74 PHE A O 1
ATOM 605 N N . GLN A 1 75 ? -0.822 -6.255 8.515 1.00 78.25 75 GLN A N 1
ATOM 606 C CA . GLN A 1 75 ? -0.703 -7.706 8.363 1.00 78.25 75 GLN A CA 1
ATOM 607 C C . GLN A 1 75 ? -2.074 -8.313 7.989 1.00 78.25 75 GLN A C 1
ATOM 609 O O . GLN A 1 75 ? -3.003 -8.388 8.804 1.00 78.25 75 GLN A O 1
ATOM 614 N N . GLY A 1 76 ? -2.240 -8.770 6.745 1.00 73.94 76 GLY A N 1
ATOM 615 C CA . GLY A 1 76 ? -3.463 -9.441 6.286 1.00 73.94 76 GLY A CA 1
ATOM 616 C C . GLY A 1 76 ? -4.631 -8.512 5.927 1.00 73.94 76 GLY A C 1
ATOM 617 O O . GLY A 1 76 ? -5.785 -8.869 6.206 1.00 73.94 76 GLY A O 1
ATOM 618 N N . SER A 1 77 ? -4.362 -7.336 5.353 1.00 70.56 77 SER A N 1
ATOM 619 C CA . SER A 1 77 ? -5.376 -6.350 4.949 1.00 70.56 77 SER A CA 1
ATOM 620 C C . SER A 1 77 ? -6.151 -6.784 3.691 1.00 70.56 77 SER A C 1
ATOM 622 O O . SER A 1 77 ? -5.673 -7.572 2.880 1.00 70.56 77 SER A O 1
ATOM 624 N N . VAL A 1 78 ? -7.403 -6.321 3.545 1.00 74.06 78 VAL A N 1
ATOM 625 C CA . VAL A 1 78 ? -8.254 -6.666 2.380 1.00 74.06 78 VAL A CA 1
ATOM 626 C C . VAL A 1 78 ? -8.670 -5.458 1.562 1.00 74.06 78 VAL A C 1
ATOM 628 O O . VAL A 1 78 ? -8.989 -5.634 0.397 1.00 74.06 78 VAL A O 1
ATOM 631 N N . SER A 1 79 ? -8.737 -4.276 2.163 1.00 83.88 79 SER A N 1
ATOM 632 C CA . SER A 1 79 ? -8.880 -3.033 1.424 1.00 83.88 79 SER A CA 1
ATOM 633 C C . SER A 1 79 ? -8.370 -1.887 2.284 1.00 83.88 79 SER A C 1
ATOM 635 O O . SER A 1 79 ? -8.695 -1.820 3.474 1.00 83.88 79 SER A O 1
ATOM 637 N N . VAL A 1 80 ? -7.540 -1.017 1.727 1.00 82.81 80 VAL A N 1
ATOM 638 C CA . VAL A 1 80 ? -7.009 0.145 2.446 1.00 82.81 80 VAL A CA 1
ATOM 639 C C . VAL A 1 80 ? -6.917 1.329 1.491 1.00 82.81 80 VAL A C 1
ATOM 641 O O . VAL A 1 80 ? -6.478 1.151 0.366 1.00 82.81 80 VAL A O 1
ATOM 644 N N . GLU A 1 81 ? -7.318 2.517 1.934 1.00 87.31 81 GLU A N 1
ATOM 645 C CA . GLU A 1 81 ? -7.211 3.757 1.153 1.00 87.31 81 GLU A CA 1
ATOM 646 C C . GLU A 1 81 ? -6.520 4.834 1.997 1.00 87.31 81 GLU A C 1
ATOM 648 O O . GLU A 1 81 ? -7.024 5.191 3.066 1.00 87.31 81 GLU A O 1
ATOM 653 N N . PHE A 1 82 ? -5.382 5.351 1.533 1.00 84.38 82 PHE A N 1
ATOM 654 C CA . PHE A 1 82 ? -4.675 6.476 2.156 1.00 84.38 82 PHE A CA 1
ATOM 655 C C . PHE A 1 82 ? -4.825 7.737 1.318 1.00 84.38 82 PHE A C 1
ATOM 657 O O . PHE A 1 82 ? -4.675 7.702 0.095 1.00 84.38 82 PHE A O 1
ATOM 664 N N . HIS A 1 83 ? -5.030 8.868 1.994 1.00 84.75 83 HIS A N 1
ATOM 665 C CA . HIS A 1 83 ? -4.890 10.172 1.351 1.00 84.75 83 HIS A CA 1
ATOM 666 C C . HIS A 1 83 ? -3.480 10.732 1.478 1.00 84.75 83 HIS A C 1
ATOM 668 O O . HIS A 1 83 ? -2.920 11.084 0.458 1.00 84.75 83 HIS A O 1
ATOM 674 N N . ASP A 1 84 ? -2.902 10.743 2.680 1.00 83.88 84 ASP A N 1
ATOM 675 C CA . ASP A 1 84 ? -1.521 11.166 2.920 1.00 83.88 84 ASP A CA 1
ATOM 676 C C . ASP A 1 84 ? -0.811 10.126 3.795 1.00 83.88 84 ASP A C 1
ATOM 678 O O . ASP A 1 84 ? -1.301 9.765 4.873 1.00 83.88 84 ASP A O 1
ATOM 682 N N . SER A 1 85 ? 0.351 9.642 3.359 1.00 84.75 85 SER A N 1
ATOM 683 C CA . SER A 1 85 ? 1.086 8.603 4.087 1.00 84.75 85 SER A CA 1
ATOM 684 C C . SER A 1 85 ? 2.604 8.690 3.935 1.00 84.75 85 SER A C 1
ATOM 686 O O . SER A 1 85 ? 3.121 9.131 2.911 1.00 84.75 85 SER A O 1
ATOM 688 N N . ALA A 1 86 ? 3.321 8.243 4.963 1.00 88.19 86 ALA A N 1
ATOM 689 C CA . ALA A 1 86 ? 4.757 8.006 4.931 1.00 88.19 86 ALA A CA 1
ATOM 690 C C . ALA A 1 86 ? 5.110 6.722 5.697 1.00 88.19 86 ALA A C 1
ATOM 692 O O . ALA A 1 86 ? 4.364 6.348 6.609 1.00 88.19 86 ALA A O 1
ATOM 693 N N . ASP A 1 87 ? 6.218 6.082 5.313 1.00 88.56 87 ASP A N 1
ATOM 694 C CA . ASP A 1 87 ? 6.820 4.918 5.980 1.00 88.56 87 ASP A CA 1
ATOM 695 C C . ASP A 1 87 ? 5.784 3.809 6.277 1.00 88.56 87 ASP A C 1
ATOM 697 O O . ASP A 1 87 ? 5.483 3.484 7.435 1.00 88.56 87 ASP A O 1
ATOM 701 N N . VAL A 1 88 ? 5.181 3.249 5.222 1.00 88.31 88 VAL A N 1
ATOM 702 C CA . VAL A 1 88 ? 4.115 2.240 5.347 1.00 88.31 88 VAL A CA 1
ATOM 703 C C . VAL A 1 88 ? 4.570 0.874 4.844 1.00 88.31 88 VAL A C 1
ATOM 705 O O . VAL A 1 88 ? 5.010 0.744 3.709 1.00 88.31 88 VAL A O 1
ATOM 708 N N . GLU A 1 89 ? 4.379 -0.165 5.656 1.00 91.75 89 GLU A N 1
ATOM 709 C CA . GLU A 1 89 ? 4.708 -1.552 5.312 1.00 91.75 89 GLU A CA 1
ATOM 710 C C . GLU A 1 89 ? 3.449 -2.433 5.283 1.00 91.75 89 GLU A C 1
ATOM 712 O O . GLU A 1 89 ? 2.605 -2.405 6.188 1.00 91.75 89 GLU A O 1
ATOM 717 N N . PHE A 1 90 ? 3.319 -3.252 4.241 1.00 91.06 90 PHE A N 1
ATOM 718 C CA . PHE A 1 90 ? 2.261 -4.248 4.098 1.00 91.06 90 PHE A CA 1
ATOM 719 C C . PHE A 1 90 ? 2.821 -5.654 3.992 1.00 91.06 90 PHE A C 1
ATOM 721 O O . PHE A 1 90 ? 3.697 -5.937 3.180 1.00 91.06 90 PHE A O 1
ATOM 728 N N . HIS A 1 91 ? 2.176 -6.576 4.696 1.00 90.50 91 HIS A N 1
ATOM 729 C CA . HIS A 1 91 ? 2.325 -8.008 4.495 1.00 90.50 91 HIS A CA 1
ATOM 730 C C . HIS A 1 91 ? 0.957 -8.639 4.254 1.00 90.50 91 HIS A C 1
ATOM 732 O O . HIS A 1 91 ? 0.037 -8.454 5.056 1.00 90.50 91 HIS A O 1
ATOM 738 N N . ASP A 1 92 ? 0.830 -9.412 3.175 1.00 89.19 92 ASP A N 1
ATOM 739 C CA . ASP A 1 92 ? -0.423 -10.045 2.754 1.00 89.19 92 ASP A CA 1
ATOM 740 C C . ASP A 1 92 ? -1.555 -9.011 2.593 1.00 89.19 92 ASP A C 1
ATOM 742 O O . ASP A 1 92 ? -2.466 -8.921 3.422 1.00 89.19 92 ASP A O 1
ATOM 746 N N . SER A 1 93 ? -1.507 -8.218 1.523 1.00 89.88 93 SER A N 1
ATOM 747 C CA . SER A 1 93 ? -2.482 -7.144 1.276 1.00 89.88 93 SER A CA 1
ATOM 748 C C . SER A 1 93 ? -3.249 -7.317 -0.029 1.00 89.88 93 SER A C 1
ATOM 750 O O . SER A 1 93 ? -2.820 -7.999 -0.963 1.00 89.88 93 SER A O 1
ATOM 752 N N . ARG A 1 94 ? -4.431 -6.705 -0.082 1.00 90.75 94 ARG A N 1
ATOM 753 C CA . ARG A 1 94 ? -5.285 -6.694 -1.264 1.00 90.75 94 ARG A CA 1
ATOM 754 C C . ARG A 1 94 ? -6.029 -5.364 -1.369 1.00 90.75 94 ARG A C 1
ATOM 756 O O . ARG A 1 94 ? -6.398 -4.828 -0.327 1.00 90.75 94 ARG A O 1
ATOM 763 N N . ASP A 1 95 ? -6.283 -4.909 -2.595 1.00 93.69 95 ASP A N 1
ATOM 764 C CA . ASP A 1 95 ? -7.138 -3.758 -2.917 1.00 93.69 95 ASP A CA 1
ATOM 765 C C . ASP A 1 95 ? -6.693 -2.496 -2.128 1.00 93.69 95 ASP A C 1
ATOM 767 O O . ASP A 1 95 ? -7.434 -1.985 -1.278 1.00 93.69 95 ASP A O 1
ATOM 771 N N . VAL A 1 96 ? -5.450 -2.046 -2.349 1.00 93.19 96 VAL A N 1
ATOM 772 C CA . VAL A 1 96 ? -4.838 -0.904 -1.635 1.00 93.19 96 VAL A CA 1
ATOM 773 C C . VAL A 1 96 ? -4.665 0.294 -2.566 1.00 93.19 96 VAL A C 1
ATOM 775 O O . VAL A 1 96 ? -4.129 0.145 -3.658 1.00 93.19 96 VAL A O 1
ATOM 778 N N . GLU A 1 97 ? -5.072 1.477 -2.111 1.00 95.19 97 GLU A N 1
ATOM 779 C CA . GLU A 1 97 ? -5.002 2.728 -2.870 1.00 95.19 97 GLU A CA 1
ATOM 780 C C . GLU A 1 97 ? -4.290 3.828 -2.066 1.00 95.19 97 GLU A C 1
ATOM 782 O O . GLU A 1 97 ? -4.544 4.009 -0.870 1.00 95.19 97 GLU A O 1
ATOM 787 N N . PHE A 1 98 ? -3.417 4.579 -2.734 1.00 94.44 98 PHE A N 1
ATOM 788 C CA . PHE A 1 98 ? -2.684 5.719 -2.182 1.00 94.44 98 PHE A CA 1
ATOM 789 C C . PHE A 1 98 ? -2.865 6.957 -3.061 1.00 94.44 98 PHE A C 1
ATOM 791 O O . PHE A 1 98 ? -2.652 6.863 -4.265 1.00 94.44 98 PHE A O 1
ATOM 798 N N . HIS A 1 99 ? -3.211 8.107 -2.468 1.00 92.75 99 HIS A N 1
ATOM 799 C CA . HIS A 1 99 ? -3.315 9.394 -3.187 1.00 92.75 99 HIS A CA 1
ATOM 800 C C . HIS A 1 99 ? -2.113 10.328 -3.028 1.00 92.75 99 HIS A C 1
ATOM 802 O O . HIS A 1 99 ? -1.931 11.196 -3.869 1.00 92.75 99 HIS A O 1
ATOM 808 N N . ASP A 1 100 ? -1.342 10.172 -1.955 1.00 92.31 100 ASP A N 1
ATOM 809 C CA . ASP A 1 100 ? -0.048 10.812 -1.738 1.00 92.31 100 ASP A CA 1
ATOM 810 C C . ASP A 1 100 ? 0.742 9.921 -0.762 1.00 92.31 100 ASP A C 1
ATOM 812 O O . ASP A 1 100 ? 0.284 9.595 0.346 1.00 92.31 100 ASP A O 1
ATOM 816 N N . SER A 1 101 ? 1.930 9.469 -1.171 1.00 93.75 101 SER A N 1
ATOM 817 C CA . SER A 1 101 ? 2.731 8.550 -0.351 1.00 93.75 101 SER A CA 1
ATOM 818 C C . SER A 1 101 ? 4.239 8.719 -0.511 1.00 93.75 101 SER A C 1
ATOM 820 O O . SER A 1 101 ? 4.742 9.199 -1.530 1.00 93.75 101 SER A O 1
ATOM 822 N N . THR A 1 102 ? 4.990 8.341 0.520 1.00 94.31 102 THR A N 1
ATOM 823 C CA . THR A 1 102 ? 6.457 8.279 0.486 1.00 94.31 102 THR A CA 1
ATOM 824 C C . THR A 1 102 ? 6.944 7.074 1.281 1.00 94.31 102 THR A C 1
ATOM 826 O O . THR A 1 102 ? 6.433 6.846 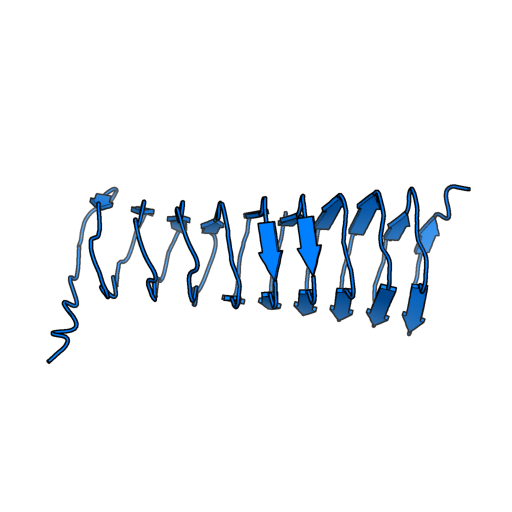2.374 1.00 94.31 102 THR A O 1
ATOM 829 N N . ASP A 1 103 ? 7.935 6.349 0.762 1.00 96.25 103 ASP A N 1
ATOM 830 C CA . ASP A 1 103 ? 8.556 5.198 1.429 1.00 96.25 103 ASP A CA 1
ATOM 831 C C . ASP A 1 103 ? 7.507 4.117 1.781 1.00 96.25 103 ASP A C 1
ATOM 833 O O . ASP A 1 103 ? 7.069 3.980 2.926 1.00 96.25 103 ASP A O 1
ATOM 837 N N . VAL A 1 104 ? 7.051 3.368 0.769 1.00 96.25 104 VAL A N 1
ATOM 838 C CA . VAL A 1 104 ? 6.045 2.300 0.941 1.00 96.25 104 VAL A CA 1
ATOM 839 C C . VAL A 1 104 ? 6.605 0.942 0.526 1.00 96.25 104 VAL A C 1
ATOM 841 O O . VAL A 1 104 ? 7.121 0.786 -0.578 1.00 96.25 104 VAL A O 1
ATOM 844 N N . GLU A 1 105 ? 6.444 -0.067 1.377 1.00 97.44 105 GLU A N 1
ATOM 845 C CA . GLU A 1 105 ? 6.915 -1.432 1.131 1.00 97.44 105 GLU A CA 1
ATOM 846 C C . GLU A 1 105 ? 5.755 -2.438 1.142 1.00 97.44 105 GLU A C 1
ATOM 848 O O . GLU A 1 105 ? 4.895 -2.435 2.028 1.00 97.44 105 GLU A O 1
ATOM 853 N N . PHE A 1 106 ? 5.739 -3.348 0.166 1.00 97.12 106 PHE A N 1
ATOM 854 C CA . PHE A 1 106 ? 4.786 -4.455 0.110 1.00 97.12 106 PHE A CA 1
ATOM 855 C C . PHE A 1 106 ? 5.470 -5.809 0.042 1.00 97.12 106 PHE A C 1
ATOM 857 O O . PHE A 1 106 ? 6.339 -6.064 -0.793 1.00 97.12 106 PHE A O 1
ATOM 864 N N . HIS A 1 107 ? 4.929 -6.739 0.816 1.00 96.25 107 HIS A N 1
ATOM 865 C CA . HIS A 1 107 ? 5.203 -8.161 0.741 1.00 96.25 107 HIS A CA 1
ATOM 866 C C . HIS A 1 107 ? 3.903 -8.922 0.482 1.00 96.25 107 HIS A C 1
ATOM 868 O O . HIS A 1 107 ? 2.988 -8.888 1.305 1.00 96.25 107 HIS A O 1
ATOM 874 N N . ASP A 1 108 ? 3.842 -9.639 -0.640 1.00 95.25 108 ASP A N 1
ATOM 875 C CA . ASP A 1 108 ? 2.687 -10.433 -1.064 1.00 95.25 108 ASP A CA 1
ATOM 876 C C . ASP A 1 108 ? 1.410 -9.568 -1.182 1.00 95.25 108 ASP A C 1
ATOM 878 O O . ASP A 1 108 ? 0.540 -9.555 -0.307 1.00 95.25 108 ASP A O 1
ATOM 882 N N . SER A 1 109 ? 1.295 -8.820 -2.283 1.00 95.25 109 SER A N 1
ATOM 883 C CA . SER A 1 109 ? 0.196 -7.871 -2.519 1.00 95.25 109 SER A CA 1
ATOM 884 C C . SER A 1 109 ? -0.536 -8.098 -3.844 1.00 95.25 109 SER A C 1
ATOM 886 O O . SER A 1 109 ? -0.045 -8.755 -4.768 1.00 95.25 109 SER A O 1
ATOM 888 N N . THR A 1 110 ? -1.777 -7.622 -3.943 1.00 95.75 110 THR A N 1
ATOM 889 C CA . THR A 1 110 ? -2.582 -7.733 -5.170 1.00 95.75 110 THR A CA 1
ATOM 890 C C . THR A 1 110 ? -3.534 -6.554 -5.315 1.00 95.75 110 THR A C 1
ATOM 892 O O . THR A 1 110 ? -4.175 -6.199 -4.328 1.00 95.75 110 THR A O 1
ATOM 895 N N . ASP A 1 111 ? -3.699 -6.049 -6.540 1.00 96.88 111 ASP A N 1
ATOM 896 C CA . ASP A 1 111 ? -4.596 -4.937 -6.879 1.00 96.88 111 ASP A CA 1
ATOM 897 C C . ASP A 1 111 ? -4.215 -3.670 -6.089 1.00 96.88 111 ASP A C 1
ATOM 899 O O . ASP A 1 111 ? -4.831 -3.348 -5.069 1.00 96.88 111 ASP A O 1
ATOM 903 N N . ILE A 1 112 ? -3.138 -3.007 -6.516 1.00 97.56 112 ILE A N 1
ATOM 904 C CA . ILE A 1 112 ? -2.550 -1.857 -5.817 1.00 97.56 112 ILE A CA 1
ATOM 905 C C . ILE A 1 112 ? -2.491 -0.646 -6.753 1.00 97.56 112 ILE A C 1
ATOM 907 O O . ILE A 1 112 ? -1.946 -0.748 -7.850 1.00 97.56 112 ILE A O 1
ATOM 911 N N . GLU A 1 113 ? -3.003 0.497 -6.307 1.00 97.44 113 GLU A N 1
ATOM 912 C CA . GLU A 1 113 ? -3.025 1.745 -7.078 1.00 97.44 113 GLU A CA 1
ATOM 913 C C . GLU A 1 113 ? -2.322 2.877 -6.324 1.00 97.44 113 GLU A C 1
ATOM 915 O O . GLU A 1 113 ? -2.539 3.089 -5.127 1.00 97.44 113 GLU A O 1
ATOM 920 N N . PHE A 1 114 ? -1.499 3.631 -7.047 1.00 97.31 114 PHE A N 1
ATOM 921 C CA . PHE A 1 114 ? -0.820 4.823 -6.555 1.00 97.31 114 PHE A CA 1
ATOM 922 C C . PHE A 1 114 ? -1.139 6.025 -7.436 1.00 97.31 114 PHE A C 1
ATOM 924 O O . PHE A 1 114 ? -0.950 5.981 -8.650 1.00 97.31 114 PHE A O 1
ATOM 931 N N . TYR A 1 115 ? -1.530 7.125 -6.809 1.00 96.19 115 TYR A N 1
ATOM 932 C CA . TYR A 1 115 ? -1.551 8.462 -7.382 1.00 96.19 115 TYR A CA 1
ATOM 933 C C . TYR A 1 115 ? -0.524 9.272 -6.586 1.00 96.19 115 TYR A C 1
ATOM 935 O O . TYR A 1 115 ? -0.594 9.262 -5.366 1.00 96.19 115 TYR A O 1
ATOM 943 N N . ASP A 1 116 ? 0.461 9.876 -7.252 1.00 94.62 116 ASP A N 1
ATOM 944 C CA . ASP A 1 116 ? 1.529 10.682 -6.637 1.00 94.62 116 ASP A CA 1
ATOM 945 C C . ASP A 1 116 ? 2.314 9.965 -5.506 1.00 94.62 116 ASP A C 1
ATOM 947 O O . ASP A 1 116 ? 2.003 10.009 -4.313 1.00 94.62 116 ASP A O 1
ATOM 951 N N . SER A 1 117 ? 3.409 9.295 -5.874 1.00 92.25 117 SER A N 1
ATOM 952 C CA . SER A 1 117 ? 4.208 8.506 -4.923 1.00 92.25 117 SER A CA 1
ATOM 953 C C . SER A 1 117 ? 5.718 8.653 -5.093 1.00 92.25 117 SER A C 1
ATOM 955 O O . SER A 1 117 ? 6.242 8.979 -6.166 1.00 92.25 117 SER A O 1
ATOM 957 N N . ALA A 1 118 ? 6.448 8.399 -4.009 1.00 93.38 118 ALA A N 1
ATOM 958 C CA . ALA A 1 118 ? 7.903 8.385 -4.002 1.00 93.38 118 ALA A CA 1
ATOM 959 C C . ALA A 1 118 ? 8.435 7.173 -3.240 1.00 93.38 118 ALA A C 1
ATOM 961 O O . ALA A 1 118 ? 7.984 6.910 -2.132 1.00 93.38 118 ALA A O 1
ATOM 962 N N . ASP A 1 119 ? 9.420 6.500 -3.837 1.00 96.69 119 ASP A N 1
ATOM 963 C CA . ASP A 1 119 ? 10.162 5.385 -3.246 1.00 96.69 119 ASP A CA 1
ATOM 964 C C . ASP A 1 119 ? 9.238 4.252 -2.756 1.00 96.69 119 ASP A C 1
ATOM 966 O O . ASP A 1 119 ? 8.822 4.191 -1.602 1.00 96.69 119 ASP A O 1
ATOM 970 N N . VAL A 1 120 ? 8.891 3.347 -3.674 1.00 97.00 120 VAL A N 1
ATOM 971 C CA . VAL A 1 120 ? 8.026 2.195 -3.383 1.00 97.00 120 VAL A CA 1
ATOM 972 C C . VAL A 1 120 ? 8.746 0.883 -3.701 1.00 97.00 120 VAL A C 1
ATOM 974 O O . VAL A 1 120 ? 9.361 0.749 -4.757 1.00 97.00 120 VAL A O 1
ATOM 977 N N . GLU A 1 121 ? 8.654 -0.114 -2.825 1.00 97.50 121 GLU A N 1
ATOM 978 C CA . GLU A 1 121 ? 9.221 -1.449 -3.051 1.00 97.50 121 GLU A CA 1
ATOM 979 C C . GLU A 1 121 ? 8.138 -2.530 -2.996 1.00 97.50 121 GLU A C 1
ATOM 981 O O . GLU A 1 121 ? 7.285 -2.561 -2.109 1.00 97.50 121 GLU A O 1
ATOM 986 N N . PHE A 1 122 ? 8.181 -3.455 -3.955 1.00 96.81 122 PHE A N 1
ATOM 987 C CA . PHE A 1 122 ? 7.310 -4.625 -3.981 1.00 96.81 122 PHE A CA 1
ATOM 988 C C . PHE A 1 122 ? 8.107 -5.915 -3.975 1.00 96.81 122 PHE A C 1
ATOM 990 O O . PHE A 1 122 ? 8.968 -6.150 -4.826 1.00 96.81 122 PHE A O 1
ATOM 997 N N . HIS A 1 123 ? 7.691 -6.830 -3.112 1.00 96.06 123 HIS A N 1
ATOM 998 C CA . HIS A 1 123 ? 8.054 -8.233 -3.152 1.00 96.06 123 HIS A CA 1
ATOM 999 C C . HIS A 1 123 ? 6.798 -9.071 -3.368 1.00 96.06 123 HIS A C 1
ATOM 1001 O O . HIS A 1 123 ? 5.936 -9.133 -2.496 1.00 96.06 123 HIS A O 1
ATOM 1007 N N . ASN A 1 124 ? 6.722 -9.755 -4.510 1.00 94.06 124 ASN A N 1
ATOM 1008 C CA . ASN A 1 124 ? 5.571 -10.546 -4.942 1.00 94.06 124 ASN A CA 1
ATOM 1009 C C . ASN A 1 124 ? 4.280 -9.721 -5.048 1.00 94.06 124 ASN A C 1
ATOM 1011 O O . ASN A 1 124 ? 3.394 -9.824 -4.200 1.00 94.06 124 ASN A O 1
ATOM 1015 N N . SER A 1 125 ? 4.134 -8.942 -6.118 1.00 93.81 125 SER A N 1
ATOM 1016 C CA . SER A 1 125 ? 2.890 -8.217 -6.387 1.00 93.81 125 SER A CA 1
ATOM 1017 C C . SER A 1 125 ? 2.219 -8.644 -7.687 1.00 93.81 125 SER A C 1
ATOM 1019 O O . SER A 1 125 ? 2.825 -9.212 -8.605 1.00 93.81 125 SER A O 1
ATOM 1021 N N . THR A 1 126 ? 0.912 -8.430 -7.752 1.00 94.50 126 THR A N 1
ATOM 1022 C CA . THR A 1 126 ? 0.111 -8.660 -8.955 1.00 94.50 126 THR A CA 1
ATOM 1023 C C . THR A 1 126 ? -0.841 -7.495 -9.157 1.00 94.50 126 THR A C 1
ATOM 1025 O O . THR A 1 126 ? -1.501 -7.111 -8.200 1.00 94.50 126 THR A O 1
ATOM 1028 N N . ASP A 1 127 ? -0.930 -6.995 -10.388 1.00 94.62 127 ASP A N 1
ATOM 1029 C CA . ASP A 1 127 ? -1.835 -5.910 -10.781 1.00 94.62 127 ASP A CA 1
ATOM 1030 C C . ASP A 1 127 ? -1.549 -4.628 -9.968 1.00 94.62 127 ASP A C 1
ATOM 1032 O O . ASP A 1 127 ? -2.189 -4.347 -8.955 1.00 94.62 127 ASP A O 1
ATOM 1036 N N . VAL A 1 128 ? -0.514 -3.891 -10.387 1.00 94.88 128 VAL A N 1
ATOM 1037 C CA . VAL A 1 128 ? -0.063 -2.638 -9.761 1.00 94.88 128 VAL A CA 1
ATOM 1038 C C . VAL A 1 128 ? -0.079 -1.504 -10.786 1.00 94.88 128 VAL A C 1
ATOM 1040 O O . VAL A 1 128 ? 0.520 -1.638 -11.855 1.00 94.88 128 VAL A O 1
ATOM 1043 N N . GLU A 1 129 ? -0.712 -0.385 -10.452 1.00 95.56 129 GLU A N 1
ATOM 1044 C CA . GLU A 1 129 ? -0.830 0.794 -11.316 1.00 95.56 129 GLU A CA 1
ATOM 1045 C C . GLU A 1 129 ? -0.275 2.047 -10.623 1.00 95.56 129 GLU A C 1
ATOM 1047 O O . GLU A 1 129 ? -0.501 2.264 -9.431 1.00 95.56 129 GLU A O 1
ATOM 1052 N N . PHE A 1 130 ? 0.458 2.874 -11.377 1.00 95.25 130 PHE A N 1
ATOM 1053 C CA . PHE A 1 130 ? 0.973 4.163 -10.905 1.00 95.25 130 PHE A CA 1
ATOM 1054 C C . PHE A 1 130 ? 0.567 5.310 -11.819 1.00 95.25 130 PHE A C 1
ATOM 1056 O O . PHE A 1 130 ? 0.834 5.296 -13.026 1.00 95.25 130 PHE A O 1
ATOM 1063 N N . HIS A 1 131 ? 0.085 6.373 -11.194 1.00 94.81 131 HIS A N 1
ATOM 1064 C CA . HIS A 1 131 ? -0.128 7.685 -11.776 1.00 94.81 131 HIS A CA 1
ATOM 1065 C C . HIS A 1 131 ? 0.822 8.685 -11.093 1.00 94.81 131 HIS A C 1
ATOM 1067 O O . HIS A 1 131 ? 0.434 9.348 -10.139 1.00 94.81 131 HIS A O 1
ATOM 1073 N N . ASP A 1 132 ? 2.055 8.784 -11.607 1.00 93.44 132 ASP A N 1
ATOM 1074 C CA . ASP A 1 132 ? 3.202 9.532 -11.051 1.00 93.44 132 ASP A CA 1
ATOM 1075 C C . ASP A 1 132 ? 3.941 8.802 -9.907 1.00 9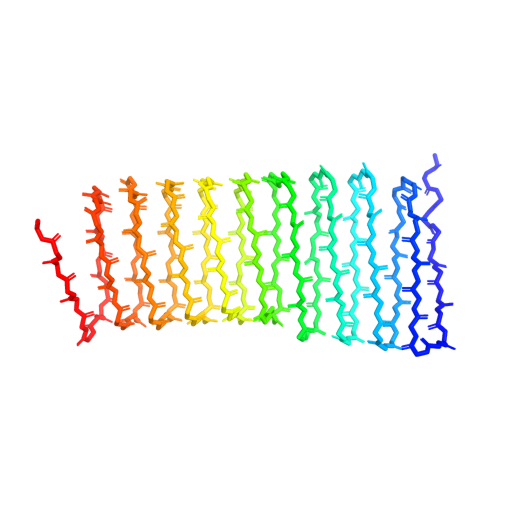3.44 132 ASP A C 1
ATOM 1077 O O . ASP A 1 132 ? 3.463 8.659 -8.778 1.00 93.44 132 ASP A O 1
ATOM 1081 N N . ILE A 1 133 ? 5.143 8.314 -10.232 1.00 94.50 133 ILE A N 1
ATOM 1082 C CA . ILE A 1 133 ? 6.066 7.648 -9.307 1.00 94.50 133 ILE A CA 1
ATOM 1083 C C . ILE A 1 133 ? 7.505 8.127 -9.531 1.00 94.50 133 ILE A C 1
ATOM 1085 O O . ILE A 1 133 ? 8.021 8.148 -10.656 1.00 94.50 133 ILE A O 1
ATOM 1089 N N . MET A 1 134 ? 8.196 8.489 -8.447 1.00 94.25 134 MET A N 1
ATOM 1090 C CA . MET A 1 134 ? 9.589 8.959 -8.513 1.00 94.25 134 MET A CA 1
ATOM 1091 C C . MET A 1 134 ? 10.658 7.858 -8.460 1.00 94.25 134 MET A C 1
ATOM 1093 O O . MET A 1 134 ? 11.773 8.061 -8.955 1.00 94.25 134 MET A O 1
ATOM 1097 N N . GLY A 1 135 ? 10.344 6.724 -7.843 1.00 93.31 135 GLY A N 1
ATOM 1098 C CA . GLY A 1 135 ? 11.269 5.615 -7.655 1.00 93.31 135 GLY A CA 1
ATOM 1099 C C . GLY A 1 135 ? 10.505 4.375 -7.236 1.00 93.31 135 GLY A C 1
ATOM 1100 O O . GLY A 1 135 ? 9.717 4.441 -6.299 1.00 93.31 135 GLY A O 1
ATOM 1101 N N . VAL A 1 136 ? 10.700 3.265 -7.942 1.00 95.19 136 VAL A N 1
ATOM 1102 C CA . VAL A 1 136 ? 10.039 2.007 -7.593 1.00 95.19 136 VAL A CA 1
ATOM 1103 C C . VAL A 1 136 ? 10.892 0.798 -7.942 1.00 95.19 136 VAL A C 1
ATOM 1105 O O . VAL A 1 136 ? 11.464 0.715 -9.034 1.00 95.19 136 VAL A O 1
ATOM 1108 N N . GLU A 1 137 ? 10.947 -0.154 -7.018 1.00 95.25 137 GLU A N 1
ATOM 1109 C CA . GLU A 1 137 ? 11.625 -1.434 -7.184 1.00 95.25 137 GLU A CA 1
ATOM 1110 C C . GLU A 1 137 ? 10.622 -2.585 -7.082 1.00 95.25 137 GLU A C 1
ATOM 1112 O O . GLU A 1 137 ? 9.756 -2.619 -6.210 1.00 95.25 137 GLU A O 1
ATOM 1117 N N . PHE A 1 138 ? 10.744 -3.561 -7.979 1.00 93.69 138 PHE A N 1
ATOM 1118 C CA . PHE A 1 138 ? 9.926 -4.768 -7.930 1.00 93.69 138 PHE A CA 1
ATOM 1119 C C . PHE A 1 138 ? 10.777 -6.022 -7.914 1.00 93.69 138 PHE A C 1
ATOM 1121 O O . PHE A 1 138 ? 11.691 -6.194 -8.727 1.00 93.69 138 PHE A O 1
ATOM 1128 N N . HIS A 1 139 ? 10.342 -6.961 -7.092 1.00 93.69 139 HIS A N 1
ATOM 1129 C CA . HIS A 1 139 ? 10.819 -8.325 -7.021 1.00 93.69 139 HIS A CA 1
ATOM 1130 C C . HIS A 1 139 ? 9.637 -9.265 -7.258 1.00 93.69 139 HIS A C 1
ATOM 1132 O O . HIS A 1 139 ? 8.643 -9.204 -6.536 1.00 93.69 139 HIS A O 1
ATOM 1138 N N . ASP A 1 140 ? 9.727 -10.129 -8.271 1.00 90.25 140 ASP A N 1
ATOM 1139 C CA . ASP A 1 140 ? 8.728 -11.174 -8.544 1.00 90.25 140 ASP A CA 1
ATOM 1140 C C . ASP A 1 140 ? 7.300 -10.629 -8.768 1.00 90.25 140 ASP A C 1
ATOM 1142 O O . ASP A 1 140 ? 6.324 -11.104 -8.191 1.00 90.25 140 ASP A O 1
ATOM 1146 N N . SER A 1 141 ? 7.160 -9.611 -9.621 1.00 88.31 141 SER A N 1
ATOM 1147 C CA . SER A 1 141 ? 5.882 -8.913 -9.840 1.00 88.31 141 SER A CA 1
ATOM 1148 C C . SER A 1 141 ? 5.292 -9.136 -11.236 1.00 88.31 141 SER A C 1
ATOM 1150 O O . SER A 1 141 ? 6.004 -9.418 -12.211 1.00 88.31 141 SER A O 1
ATOM 1152 N N . THR A 1 142 ? 3.967 -9.038 -11.362 1.00 90.25 142 THR A N 1
ATOM 1153 C CA . THR A 1 142 ? 3.266 -9.215 -12.646 1.00 90.25 142 THR A CA 1
ATOM 1154 C C . THR A 1 142 ? 2.120 -8.231 -12.821 1.00 90.25 142 THR A C 1
ATOM 1156 O O . THR A 1 142 ? 1.424 -7.949 -11.860 1.00 90.25 142 THR A O 1
ATOM 1159 N N . GLY A 1 143 ? 1.892 -7.756 -14.051 1.00 90.31 143 GLY A N 1
ATOM 1160 C CA . GLY A 1 143 ? 0.790 -6.826 -14.322 1.00 90.31 143 GLY A CA 1
ATOM 1161 C C . GLY A 1 143 ? 1.076 -5.448 -13.738 1.00 90.31 143 GLY A C 1
ATOM 1162 O O . GLY A 1 143 ? 0.360 -5.003 -12.860 1.00 90.31 143 GLY A O 1
ATOM 1163 N N . VAL A 1 144 ? 2.169 -4.818 -14.173 1.00 90.50 144 VAL A N 1
ATOM 1164 C CA . VAL A 1 144 ? 2.531 -3.471 -13.718 1.00 90.50 144 VAL A CA 1
ATOM 1165 C C . VAL A 1 144 ? 2.305 -2.469 -14.849 1.00 90.50 144 VAL A C 1
ATOM 1167 O O . VAL A 1 144 ? 2.796 -2.691 -15.966 1.00 90.50 144 VAL A O 1
ATOM 1170 N N . GLU A 1 145 ? 1.581 -1.393 -14.549 1.00 91.69 145 GLU A N 1
ATOM 1171 C CA . GLU A 1 145 ? 1.216 -0.306 -15.463 1.00 91.69 145 GLU A CA 1
ATOM 1172 C C . GLU A 1 145 ? 1.660 1.056 -14.896 1.00 91.69 145 GLU A C 1
ATOM 1174 O O . GLU A 1 145 ? 1.693 1.261 -13.682 1.00 91.69 145 GLU A O 1
ATOM 1179 N N . PHE A 1 146 ? 2.042 1.982 -15.781 1.00 92.00 146 PHE A N 1
ATOM 1180 C CA . PHE A 1 146 ? 2.519 3.322 -15.416 1.00 92.00 146 PHE A CA 1
ATOM 1181 C C . PHE A 1 146 ? 1.967 4.372 -16.379 1.00 92.00 146 PHE A C 1
ATOM 1183 O O . PHE A 1 146 ? 2.095 4.198 -17.592 1.00 92.00 146 PHE A O 1
ATOM 1190 N N . ASP A 1 147 ? 1.474 5.484 -15.834 1.00 90.50 147 ASP A N 1
ATOM 1191 C CA . ASP A 1 147 ? 1.084 6.681 -16.593 1.00 90.50 147 ASP A CA 1
ATOM 1192 C C . ASP A 1 147 ? 2.165 7.784 -16.583 1.00 90.50 147 ASP A C 1
ATOM 1194 O O . ASP A 1 147 ? 2.316 8.518 -17.560 1.00 90.50 147 ASP A O 1
ATOM 1198 N N . ASP A 1 148 ? 2.945 7.900 -15.504 1.00 87.19 148 ASP A N 1
ATOM 1199 C CA . ASP A 1 148 ? 4.166 8.716 -15.427 1.00 87.19 148 ASP A CA 1
ATOM 1200 C C . ASP A 1 148 ? 5.107 8.077 -14.402 1.00 87.19 148 ASP A C 1
ATOM 1202 O O . ASP A 1 148 ? 4.678 7.688 -13.316 1.00 87.19 148 ASP A O 1
ATOM 1206 N N . SER A 1 149 ? 6.375 7.892 -14.765 1.00 88.44 149 SER A N 1
ATOM 1207 C CA . SER A 1 149 ? 7.341 7.238 -13.885 1.00 88.44 149 SER A CA 1
ATOM 1208 C C . SER A 1 149 ? 8.770 7.698 -14.125 1.00 88.44 149 SER A C 1
ATOM 1210 O O . SER A 1 149 ? 9.241 7.907 -15.251 1.00 88.44 149 SER A O 1
ATOM 1212 N N . THR A 1 150 ? 9.512 7.783 -13.030 1.00 90.38 150 THR A N 1
ATOM 1213 C CA . THR A 1 150 ? 10.965 7.897 -13.029 1.00 90.38 150 THR A CA 1
ATOM 1214 C C . THR A 1 150 ? 11.550 6.863 -12.069 1.00 90.38 150 THR A C 1
ATOM 1216 O O . THR A 1 150 ? 10.880 6.412 -11.154 1.00 90.38 150 THR A O 1
ATOM 1219 N N . GLY A 1 151 ? 12.784 6.412 -12.323 1.00 88.56 151 GLY A N 1
ATOM 1220 C CA . GLY A 1 151 ? 13.483 5.516 -11.391 1.00 88.56 151 GLY A CA 1
ATOM 1221 C C . GLY A 1 151 ? 12.846 4.133 -11.193 1.00 88.56 151 GLY A C 1
ATOM 1222 O O . GLY A 1 151 ? 12.697 3.704 -10.060 1.00 88.56 151 GLY A O 1
ATOM 1223 N N . VAL A 1 152 ? 12.493 3.429 -12.273 1.00 90.38 152 VAL A N 1
ATOM 1224 C CA . VAL A 1 152 ? 11.888 2.086 -12.198 1.00 90.38 152 VAL A CA 1
ATOM 1225 C C . VAL A 1 152 ? 12.950 0.986 -12.321 1.00 90.38 152 VAL A C 1
ATOM 1227 O O . VAL A 1 152 ? 13.664 0.922 -13.332 1.00 90.38 152 VAL A O 1
ATOM 1230 N N . GLU A 1 153 ? 13.021 0.084 -11.341 1.00 89.94 153 GLU A N 1
ATOM 1231 C CA . GLU A 1 153 ? 13.858 -1.118 -11.368 1.00 89.94 153 GLU A CA 1
ATOM 1232 C C . GLU A 1 153 ? 13.029 -2.404 -11.233 1.00 89.94 153 GLU A C 1
ATOM 1234 O O . GLU A 1 153 ? 12.055 -2.487 -10.491 1.00 89.94 153 GLU A O 1
ATOM 1239 N N . PHE A 1 154 ? 13.435 -3.446 -11.964 1.00 87.75 154 PHE A N 1
ATOM 1240 C CA . PHE A 1 154 ? 12.718 -4.718 -12.006 1.00 87.75 154 PHE A CA 1
ATOM 1241 C C . PHE A 1 154 ? 13.661 -5.903 -11.817 1.00 87.75 154 PHE A C 1
ATOM 1243 O O . PHE A 1 154 ? 14.665 -6.041 -12.529 1.00 87.75 154 PHE A O 1
ATOM 1250 N N . GLN A 1 155 ? 13.278 -6.812 -10.926 1.00 85.75 155 GLN A N 1
ATOM 1251 C CA . GLN A 1 155 ? 13.912 -8.103 -10.700 1.00 85.75 155 GLN A CA 1
ATOM 1252 C C . GLN A 1 155 ? 12.853 -9.205 -10.869 1.00 85.75 155 GLN A C 1
ATOM 1254 O O . GLN A 1 155 ? 11.885 -9.275 -10.123 1.00 85.75 155 GLN A O 1
ATOM 1259 N N . ASP A 1 156 ? 13.035 -10.047 -11.893 1.00 76.75 156 ASP A N 1
ATOM 1260 C CA . ASP A 1 156 ? 12.166 -11.189 -12.226 1.00 76.75 156 ASP A CA 1
ATOM 1261 C C . ASP A 1 156 ? 10.671 -10.841 -12.465 1.00 76.75 156 ASP A C 1
ATOM 1263 O O . ASP A 1 156 ? 9.793 -11.172 -11.681 1.00 76.75 156 ASP A O 1
ATOM 1267 N N . ILE A 1 157 ? 10.352 -10.221 -13.617 1.00 68.94 157 ILE A N 1
ATOM 1268 C CA . ILE A 1 157 ? 8.972 -9.838 -14.001 1.00 68.94 157 ILE A CA 1
ATOM 1269 C C . ILE A 1 157 ? 8.456 -10.552 -15.252 1.00 68.94 157 ILE A C 1
ATOM 1271 O O . ILE A 1 157 ? 9.196 -10.768 -16.217 1.00 68.94 157 ILE A O 1
ATOM 1275 N N . MET A 1 158 ? 7.152 -10.873 -15.263 1.00 63.47 158 MET A N 1
ATOM 1276 C CA . MET A 1 158 ? 6.492 -11.566 -16.383 1.00 63.47 158 MET A CA 1
ATOM 1277 C C . MET A 1 158 ? 5.578 -10.711 -17.280 1.00 63.47 158 MET A C 1
ATOM 1279 O O . MET A 1 158 ? 5.155 -11.228 -18.313 1.00 63.47 158 MET A O 1
ATOM 1283 N N . ASN A 1 159 ? 5.290 -9.442 -16.966 1.00 68.25 159 ASN A N 1
ATOM 1284 C CA . ASN A 1 159 ? 4.539 -8.546 -17.861 1.00 68.25 159 ASN A CA 1
ATOM 1285 C C . ASN A 1 159 ? 4.649 -7.081 -17.409 1.00 68.25 159 ASN A C 1
ATOM 1287 O O . ASN A 1 159 ? 4.360 -6.797 -16.251 1.00 68.25 159 ASN A O 1
ATOM 1291 N N . ILE A 1 160 ? 5.022 -6.186 -18.328 1.00 63.62 160 ILE A N 1
ATOM 1292 C CA . ILE A 1 160 ? 5.049 -4.725 -18.141 1.00 63.62 160 ILE A CA 1
ATOM 1293 C C . ILE A 1 160 ? 4.328 -4.129 -19.348 1.00 63.62 160 ILE A C 1
ATOM 1295 O O . ILE A 1 160 ? 4.701 -4.474 -20.479 1.00 63.62 160 ILE A O 1
ATOM 1299 N N . ASP A 1 161 ? 3.334 -3.269 -19.128 1.00 65.81 161 ASP A N 1
ATOM 1300 C CA . ASP A 1 161 ? 2.776 -2.430 -20.193 1.00 65.81 161 ASP A CA 1
ATOM 1301 C C . ASP A 1 161 ? 3.281 -0.990 -20.019 1.00 65.81 161 ASP A C 1
ATOM 1303 O O . ASP A 1 161 ? 2.772 -0.250 -19.180 1.00 65.81 161 ASP A O 1
ATOM 1307 N N . PRO A 1 162 ? 4.337 -0.584 -20.745 1.00 55.72 162 PRO A N 1
ATOM 1308 C CA . PRO A 1 162 ? 4.780 0.798 -20.730 1.00 55.72 162 PRO A CA 1
ATOM 1309 C C . PRO A 1 162 ? 3.815 1.621 -21.588 1.00 55.72 162 PRO A C 1
ATOM 1311 O O . PRO A 1 162 ? 3.919 1.608 -22.819 1.00 55.72 162 PRO A O 1
ATOM 1314 N N . GLN A 1 163 ? 2.879 2.331 -20.962 1.00 54.47 163 GLN A N 1
ATOM 1315 C CA . GLN A 1 163 ? 2.165 3.399 -21.654 1.00 54.47 163 GLN A CA 1
ATOM 1316 C C . GLN A 1 163 ? 3.114 4.614 -21.723 1.00 54.47 163 GLN A C 1
ATOM 1318 O O . GLN A 1 163 ? 3.571 5.126 -20.707 1.00 54.47 163 GLN A O 1
ATOM 1323 N N . GLU A 1 164 ? 3.518 4.977 -22.950 1.00 43.16 164 GLU A N 1
ATOM 1324 C CA . GLU A 1 164 ? 4.331 6.171 -23.279 1.00 43.16 164 GLU A CA 1
ATOM 1325 C C . GLU A 1 164 ? 3.486 7.449 -23.386 1.00 43.16 164 GLU A C 1
ATOM 1327 O O . GLU A 1 164 ? 2.399 7.390 -24.016 1.00 43.16 164 GLU A O 1
#